Protein AF-A0AB35ULF3-F1 (afdb_monomer)

Organism: NCBI:txid1034346

pLDDT: mean 91.25, std 10.65, range [45.28, 98.19]

Sequence (152 aa):
MSKIQFETMRNGYNRYQVDDCIGRMSDDLDELKKKLELYTDRCETLEKQCQDLKEKYTTLSGELRIKEQAAEDIARIALREANVIVATAQDNADVIIQEALASAKQILLEVSKLGEETGEVKSRMMEQLEELTNALESFEVPPLPDLSLLKD

Solvent-accessible surface area (backbone atoms only — not comparable to full-atom values): 8605 Å² total; per-residue (Å²): 131,88,79,87,81,72,60,76,50,101,90,42,65,42,62,68,63,51,52,56,48,52,50,50,52,51,51,53,50,53,53,49,50,55,51,50,52,54,51,48,56,50,48,54,52,50,50,52,52,51,50,54,51,49,52,53,47,53,52,51,53,51,52,49,52,52,52,51,53,51,51,54,50,49,53,52,48,52,54,52,50,50,51,50,51,51,51,52,52,48,54,52,49,53,50,51,52,52,52,50,52,52,50,53,52,50,51,51,52,52,52,52,50,52,50,51,55,50,50,52,53,52,50,53,51,50,53,52,48,52,54,50,51,52,52,56,73,68,56,79,77,78,78,79,78,70,69,72,80,74,72,124

Radius of gyration: 63.86 Å; Cα contacts (8 Å, |Δi|>4): 11; chains: 1; bounding box: 99×29×197 Å

Structure (mmCIF, N/CA/C/O backbone):
data_AF-A0AB35ULF3-F1
#
_entry.id   AF-A0AB35ULF3-F1
#
loop_
_atom_site.group_PDB
_atom_site.id
_atom_site.type_symbol
_atom_site.label_atom_id
_atom_site.label_alt_id
_atom_site.label_comp_id
_atom_site.label_asym_id
_atom_site.label_entity_id
_atom_site.label_seq_id
_atom_site.pdbx_PDB_ins_code
_atom_site.Cartn_x
_atom_site.Cartn_y
_atom_site.Cartn_z
_atom_site.occupancy
_atom_site.B_iso_or_equiv
_atom_site.auth_seq_id
_atom_site.auth_comp_id
_atom_site.auth_asym_id
_atom_site.auth_atom_id
_atom_site.pdbx_PDB_model_num
ATOM 1 N N . MET A 1 1 ? 34.609 21.296 -58.458 1.00 45.28 1 MET A N 1
ATOM 2 C CA . MET A 1 1 ? 35.622 20.267 -58.770 1.00 45.28 1 MET A CA 1
ATOM 3 C C . MET A 1 1 ? 36.750 20.939 -59.527 1.00 45.28 1 MET A C 1
ATOM 5 O O . MET A 1 1 ? 36.475 21.554 -60.552 1.00 45.28 1 MET A O 1
ATOM 9 N N . SER A 1 2 ? 37.971 20.909 -58.992 1.00 53.78 2 SER A N 1
ATOM 10 C CA . SER A 1 2 ? 39.142 21.444 -59.695 1.00 53.78 2 SER A CA 1
ATOM 11 C C . SER A 1 2 ? 39.374 20.615 -60.957 1.00 53.78 2 SER A C 1
ATOM 13 O O . SER A 1 2 ? 39.412 19.387 -60.891 1.00 53.78 2 SER A O 1
ATOM 15 N N . LYS A 1 3 ? 39.435 21.268 -62.117 1.00 65.38 3 LYS A N 1
ATOM 16 C CA . LYS A 1 3 ? 39.616 20.589 -63.401 1.00 65.38 3 LYS A CA 1
ATOM 17 C C . LYS A 1 3 ? 41.090 20.204 -63.500 1.00 65.38 3 LYS A C 1
ATOM 19 O O . LYS A 1 3 ? 41.938 21.089 -63.566 1.00 65.38 3 LYS A O 1
ATOM 24 N N . ILE A 1 4 ? 41.391 18.910 -63.468 1.00 71.25 4 ILE A N 1
ATOM 25 C CA . ILE A 1 4 ? 42.767 18.420 -63.596 1.00 71.25 4 ILE A CA 1
ATOM 26 C C . ILE A 1 4 ? 43.232 18.729 -65.021 1.00 71.25 4 ILE A C 1
ATOM 28 O O . ILE A 1 4 ? 42.600 18.304 -65.989 1.00 71.25 4 ILE A O 1
ATOM 32 N N . GLN A 1 5 ? 44.277 19.544 -65.145 1.00 76.12 5 GLN A N 1
ATOM 33 C CA . GLN A 1 5 ? 44.869 19.927 -66.423 1.00 76.12 5 GLN A CA 1
ATOM 34 C C . GLN A 1 5 ? 46.189 19.179 -66.589 1.00 76.12 5 GLN A C 1
ATOM 36 O O . GLN A 1 5 ? 47.033 19.215 -65.698 1.00 76.12 5 GLN A O 1
ATOM 41 N N . PHE A 1 6 ? 46.348 18.507 -67.726 1.00 84.88 6 PHE A N 1
ATOM 42 C CA . PHE A 1 6 ? 47.562 17.778 -68.078 1.00 84.88 6 PHE A CA 1
ATOM 43 C C . PHE A 1 6 ? 48.287 18.509 -69.206 1.00 84.88 6 PHE A C 1
ATOM 45 O O . PHE A 1 6 ? 47.653 19.000 -70.146 1.00 84.88 6 PHE A O 1
ATOM 52 N N . GLU A 1 7 ? 49.615 18.558 -69.147 1.00 84.19 7 GLU A N 1
ATOM 53 C CA . GLU A 1 7 ? 50.421 19.098 -70.241 1.00 84.19 7 GLU A CA 1
ATOM 54 C C . GLU A 1 7 ? 50.275 18.230 -71.497 1.00 84.19 7 GLU A C 1
ATOM 56 O O . GLU A 1 7 ? 50.210 17.001 -71.418 1.00 84.19 7 GLU A O 1
ATOM 61 N N . THR A 1 8 ? 50.222 18.861 -72.673 1.00 77.50 8 THR A N 1
ATOM 62 C CA . THR A 1 8 ? 50.096 18.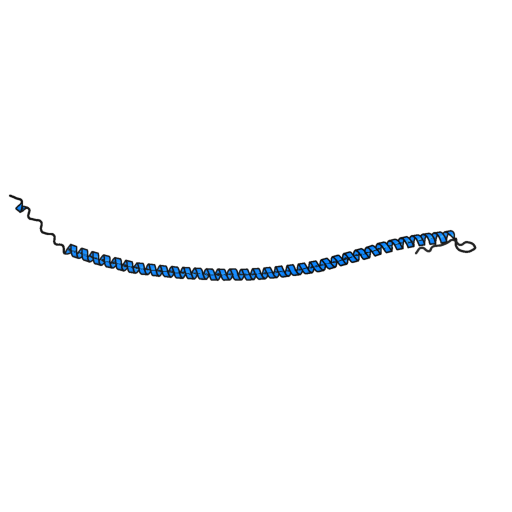159 -73.960 1.00 77.50 8 THR A CA 1
ATOM 63 C C . THR A 1 8 ? 51.458 18.077 -74.650 1.00 77.50 8 THR A C 1
ATOM 65 O O . THR A 1 8 ? 52.095 19.091 -74.9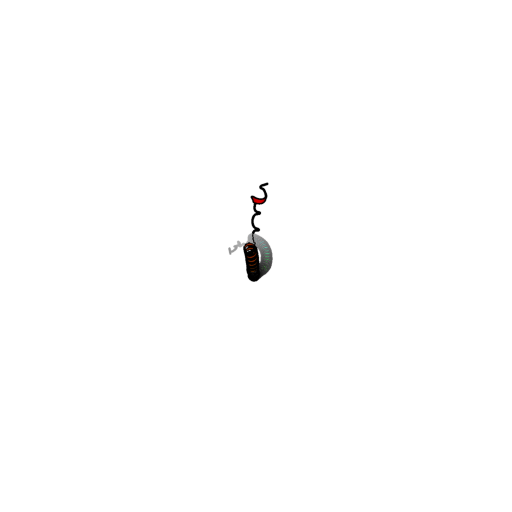18 1.00 77.50 8 THR A O 1
ATOM 68 N N . MET A 1 9 ? 51.906 16.863 -74.949 1.00 78.44 9 MET A N 1
ATOM 69 C CA . MET A 1 9 ? 53.076 16.536 -75.762 1.00 78.44 9 MET A CA 1
ATOM 70 C C . MET A 1 9 ? 52.670 16.233 -77.213 1.00 78.44 9 MET A C 1
ATOM 72 O O . MET A 1 9 ? 51.494 16.073 -77.535 1.00 78.44 9 MET A O 1
ATOM 76 N N . ARG A 1 10 ? 53.664 16.087 -78.100 1.00 76.12 10 ARG A N 1
ATOM 77 C CA . ARG A 1 10 ? 53.489 15.866 -79.551 1.00 76.12 10 ARG A CA 1
ATOM 78 C C . ARG A 1 10 ? 52.516 14.726 -79.917 1.00 76.12 10 ARG A C 1
ATOM 80 O O . ARG A 1 10 ? 51.906 14.800 -80.976 1.00 76.12 10 ARG A O 1
ATOM 87 N N . ASN A 1 11 ? 52.345 13.731 -79.038 1.00 77.81 11 ASN A N 1
ATOM 88 C CA . ASN A 1 11 ? 51.466 12.570 -79.237 1.00 77.81 11 ASN A CA 1
ATOM 89 C C . ASN A 1 11 ? 50.390 12.396 -78.134 1.00 77.81 11 ASN A C 1
ATOM 91 O O . ASN A 1 11 ? 49.913 11.281 -77.936 1.00 77.81 11 ASN A O 1
ATOM 95 N N . GLY A 1 12 ? 50.007 13.451 -77.402 1.00 81.50 12 GLY A N 1
ATOM 96 C CA . GLY A 1 12 ? 48.946 13.388 -76.377 1.00 81.50 12 GLY A CA 1
ATOM 97 C C . GLY A 1 12 ? 49.372 13.928 -75.011 1.00 81.50 12 GLY A C 1
ATOM 98 O O . GLY A 1 12 ? 50.345 14.664 -74.919 1.00 81.50 12 GLY A O 1
ATOM 99 N N . TYR A 1 13 ? 48.646 13.598 -73.941 1.00 85.19 13 TYR A N 1
ATOM 100 C CA . TYR A 1 13 ? 48.945 14.098 -72.591 1.00 85.19 13 TYR A CA 1
ATOM 101 C C . TYR A 1 13 ? 50.230 13.507 -71.995 1.00 85.19 13 TYR A C 1
ATOM 103 O O . TYR A 1 13 ? 50.633 12.393 -72.333 1.00 85.19 13 TYR A O 1
ATOM 111 N N . ASN A 1 14 ? 50.866 14.250 -71.086 1.00 87.75 14 ASN A N 1
ATOM 112 C CA . ASN A 1 14 ? 52.034 13.792 -70.341 1.00 87.75 14 ASN A CA 1
ATOM 113 C C . ASN A 1 14 ? 51.688 12.539 -69.524 1.00 87.75 14 ASN A C 1
ATOM 115 O O . ASN A 1 14 ? 51.007 12.615 -68.500 1.00 87.75 14 ASN A O 1
ATOM 119 N N . ARG A 1 15 ? 52.194 11.388 -69.976 1.00 82.69 15 ARG A N 1
ATOM 120 C CA . ARG A 1 15 ? 51.925 10.080 -69.374 1.00 82.69 15 ARG A CA 1
ATOM 121 C C . ARG A 1 15 ? 52.231 10.043 -67.877 1.00 82.69 15 ARG A C 1
ATOM 123 O O . ARG A 1 15 ? 51.417 9.531 -67.126 1.00 82.69 15 ARG A O 1
ATOM 130 N N . TYR A 1 16 ? 53.343 10.632 -67.438 1.00 86.00 16 TYR A N 1
ATOM 131 C CA . TYR A 1 16 ? 53.723 10.620 -66.023 1.00 86.00 16 TYR A CA 1
ATOM 132 C C . TYR A 1 16 ? 52.739 11.413 -65.154 1.00 86.00 16 TYR A C 1
ATOM 134 O O . TYR A 1 16 ? 52.382 10.961 -64.076 1.00 86.00 16 TYR A O 1
ATOM 142 N N . GLN A 1 17 ? 52.240 12.558 -65.640 1.00 86.88 17 GLN A N 1
ATOM 143 C CA . GLN A 1 17 ? 51.240 13.353 -64.910 1.00 86.88 17 GLN A CA 1
ATOM 144 C C . GLN A 1 17 ? 49.890 12.633 -64.812 1.00 86.88 17 GLN A C 1
ATOM 146 O O . GLN A 1 17 ? 49.193 12.757 -63.804 1.00 86.88 17 GLN A O 1
ATOM 151 N N . VAL A 1 18 ? 49.515 11.901 -65.863 1.00 87.50 18 VAL A N 1
ATOM 152 C CA . VAL A 1 18 ? 48.285 11.102 -65.889 1.00 87.50 18 VAL A CA 1
ATOM 153 C C . VAL A 1 18 ? 48.412 9.896 -64.958 1.00 87.50 18 VAL A C 1
ATOM 155 O O . VAL A 1 18 ? 47.522 9.691 -64.137 1.00 87.50 18 VAL A O 1
ATOM 158 N N . ASP A 1 19 ? 49.521 9.159 -65.024 1.00 88.12 19 ASP A N 1
ATOM 159 C CA . ASP A 1 19 ? 49.775 7.988 -64.177 1.00 88.12 19 ASP A CA 1
ATOM 160 C C . ASP A 1 19 ? 49.816 8.383 -62.680 1.00 88.12 19 ASP A C 1
ATOM 162 O O . ASP A 1 19 ? 49.134 7.758 -61.868 1.00 88.12 19 ASP A O 1
ATOM 166 N N . ASP A 1 20 ? 50.482 9.489 -62.315 1.00 88.81 20 ASP A N 1
ATOM 167 C CA . ASP A 1 20 ? 50.485 10.033 -60.939 1.00 88.81 20 ASP A CA 1
ATOM 168 C C . ASP A 1 20 ? 49.096 10.493 -60.469 1.00 88.81 20 ASP A C 1
ATOM 170 O O . ASP A 1 20 ? 48.756 10.428 -59.284 1.00 88.81 20 ASP A O 1
ATOM 174 N N . CYS A 1 21 ? 48.280 11.027 -61.380 1.00 89.19 21 CYS A N 1
ATOM 175 C CA . CYS A 1 21 ? 46.915 11.429 -61.061 1.00 89.19 21 CYS A CA 1
ATOM 176 C C . CYS A 1 21 ? 46.017 10.215 -60.815 1.00 89.19 21 CYS A C 1
ATOM 178 O O . CYS A 1 21 ? 45.235 10.224 -59.866 1.00 89.19 21 CYS A O 1
ATOM 180 N N . ILE A 1 22 ? 46.129 9.181 -61.652 1.00 90.44 22 ILE A N 1
ATOM 181 C CA . ILE A 1 22 ? 45.389 7.927 -61.492 1.00 90.44 22 ILE A CA 1
ATOM 182 C C . ILE A 1 22 ? 45.812 7.232 -60.194 1.00 90.44 22 ILE A C 1
ATOM 184 O O . ILE A 1 22 ? 44.942 6.762 -59.467 1.00 90.44 22 ILE A O 1
ATOM 188 N N . GLY A 1 23 ? 47.109 7.233 -59.865 1.00 91.75 23 GLY A N 1
ATOM 189 C CA . GLY A 1 23 ? 47.626 6.714 -58.595 1.00 91.75 23 GLY A CA 1
ATOM 190 C C . GLY A 1 23 ? 46.987 7.401 -57.389 1.00 91.75 23 GLY A C 1
ATOM 191 O O . GLY A 1 23 ? 46.350 6.738 -56.577 1.00 91.75 23 GLY A O 1
ATOM 192 N N . ARG A 1 24 ? 47.028 8.741 -57.337 1.00 90.44 24 ARG A N 1
ATOM 193 C CA . ARG A 1 24 ? 46.385 9.513 -56.255 1.00 90.44 24 ARG A CA 1
ATOM 194 C C . ARG A 1 24 ? 44.880 9.276 -56.162 1.00 90.44 24 ARG A C 1
ATOM 196 O O . ARG A 1 24 ? 44.359 9.107 -55.070 1.00 90.44 24 ARG A O 1
ATOM 203 N N . MET A 1 25 ? 44.181 9.230 -57.297 1.00 91.69 25 MET A N 1
ATOM 204 C CA . MET A 1 25 ? 42.748 8.919 -57.310 1.00 91.69 25 MET A CA 1
ATOM 205 C C . MET A 1 25 ? 42.457 7.501 -56.808 1.00 91.69 25 MET A C 1
ATOM 207 O O . MET A 1 25 ? 41.437 7.292 -56.157 1.00 91.69 25 MET A O 1
ATOM 211 N N . SER A 1 26 ? 43.327 6.533 -57.106 1.00 93.75 26 SER A N 1
ATOM 212 C CA . SER A 1 26 ? 43.210 5.167 -56.593 1.00 93.75 26 SER A CA 1
ATOM 213 C C . SER A 1 26 ? 43.410 5.128 -55.079 1.00 93.75 26 SER A C 1
ATOM 215 O O . SER A 1 26 ? 42.599 4.519 -54.383 1.00 93.75 26 SER A O 1
ATOM 217 N N . ASP A 1 27 ? 44.430 5.822 -54.570 1.00 94.81 27 ASP A N 1
ATOM 218 C CA . ASP A 1 27 ? 44.710 5.915 -53.135 1.00 94.81 27 ASP A CA 1
ATOM 219 C C . ASP A 1 27 ? 43.553 6.592 -52.383 1.00 94.81 27 ASP A C 1
ATOM 221 O O . ASP A 1 27 ? 43.065 6.058 -51.383 1.00 94.81 27 ASP A O 1
ATOM 225 N N . ASP A 1 28 ? 43.047 7.715 -52.907 1.00 94.44 28 ASP A N 1
ATOM 226 C CA . ASP A 1 28 ? 41.895 8.432 -52.351 1.00 94.44 28 ASP A CA 1
ATOM 227 C C . ASP A 1 28 ? 40.641 7.541 -52.335 1.00 94.44 28 ASP A C 1
ATOM 229 O O . ASP A 1 28 ? 39.896 7.527 -51.353 1.00 94.44 28 ASP A O 1
ATOM 233 N N . LEU A 1 29 ? 40.397 6.776 -53.408 1.00 95.44 29 LEU A N 1
ATOM 234 C CA . LEU A 1 29 ? 39.274 5.837 -53.487 1.00 95.44 29 LEU A CA 1
ATOM 235 C C . LEU A 1 29 ? 39.392 4.716 -52.455 1.00 95.44 29 LEU A C 1
ATOM 237 O O . LEU A 1 29 ? 38.387 4.342 -51.848 1.00 95.44 29 LEU A O 1
ATOM 241 N N . ASP A 1 30 ? 40.588 4.176 -52.247 1.00 95.12 30 ASP A N 1
ATOM 242 C CA . ASP A 1 30 ? 40.806 3.109 -51.275 1.00 95.12 30 ASP A CA 1
ATOM 243 C C . ASP A 1 30 ? 40.721 3.622 -49.831 1.00 95.12 30 ASP A C 1
ATOM 245 O O . ASP A 1 30 ? 40.174 2.931 -48.966 1.00 95.12 30 ASP A O 1
ATOM 249 N N . GLU A 1 31 ? 41.155 4.856 -49.558 1.00 95.94 31 GLU A N 1
ATOM 250 C CA . GLU A 1 31 ? 40.899 5.514 -48.273 1.00 95.94 31 GLU A CA 1
ATOM 251 C C . GLU A 1 31 ? 39.395 5.735 -48.049 1.00 95.94 31 GLU A C 1
ATOM 253 O O . GLU A 1 31 ? 38.877 5.459 -46.960 1.00 95.94 31 GLU A O 1
ATOM 258 N N . LEU A 1 32 ? 38.670 6.185 -49.079 1.00 95.50 32 LEU A N 1
ATOM 259 C CA . LEU A 1 32 ? 37.227 6.407 -48.998 1.00 95.50 32 LEU A CA 1
ATOM 260 C C . LEU A 1 32 ? 36.465 5.106 -48.720 1.00 95.50 32 LEU A C 1
ATOM 262 O O . LEU A 1 32 ? 35.561 5.102 -47.885 1.00 95.50 32 LEU A O 1
ATOM 266 N N . LYS A 1 33 ? 36.848 4.000 -49.371 1.00 96.06 33 LYS A N 1
ATOM 267 C CA . LYS A 1 33 ? 36.260 2.672 -49.126 1.00 96.06 33 LYS A CA 1
ATOM 268 C C . LYS A 1 33 ? 36.468 2.222 -47.683 1.00 96.06 33 LYS A C 1
ATOM 270 O O . LYS A 1 33 ? 35.503 1.815 -47.047 1.00 96.06 33 LYS A O 1
ATOM 275 N N . LYS A 1 34 ? 37.685 2.359 -47.143 1.00 96.25 34 LYS A N 1
ATOM 276 C CA . LYS A 1 34 ? 37.978 2.010 -45.739 1.00 96.25 34 LYS A CA 1
ATOM 277 C C . LYS A 1 34 ? 37.138 2.828 -44.760 1.00 96.25 34 LYS A C 1
ATOM 279 O O . LYS A 1 34 ? 36.623 2.289 -43.784 1.00 96.25 34 LYS A O 1
ATOM 284 N N . LYS A 1 35 ? 36.975 4.130 -45.020 1.00 96.25 35 LYS A N 1
ATOM 285 C CA . LYS A 1 35 ? 36.102 4.992 -44.208 1.00 96.25 35 LYS A CA 1
ATOM 286 C C . LYS A 1 35 ? 34.642 4.557 -44.305 1.00 96.25 35 LYS A C 1
ATOM 288 O O . LYS A 1 35 ? 33.968 4.508 -43.282 1.00 96.25 35 LYS A O 1
ATOM 293 N N . LEU A 1 36 ? 34.161 4.236 -45.506 1.00 96.44 36 LEU A N 1
ATOM 294 C CA . LEU A 1 36 ? 32.789 3.777 -45.724 1.00 96.44 36 LEU A CA 1
ATOM 295 C C . LEU A 1 36 ? 32.504 2.475 -44.968 1.00 96.44 36 LEU A C 1
ATOM 297 O O . LEU A 1 36 ? 31.479 2.383 -44.299 1.00 96.44 36 LEU A O 1
ATOM 301 N N . GLU A 1 37 ? 33.415 1.506 -45.033 1.00 96.69 37 GLU A N 1
ATOM 302 C CA . GLU A 1 37 ? 33.306 0.233 -44.313 1.00 96.69 37 GLU A CA 1
ATOM 303 C C . GLU A 1 37 ? 33.252 0.464 -42.796 1.00 96.69 37 GLU A C 1
ATOM 305 O O . GLU A 1 37 ? 32.302 0.041 -42.142 1.00 96.69 37 GLU A O 1
ATOM 310 N N . LEU A 1 38 ? 34.170 1.274 -42.252 1.00 96.88 38 LEU A N 1
ATOM 311 C CA . LEU A 1 38 ? 34.176 1.633 -40.829 1.00 96.88 38 LEU A CA 1
ATOM 312 C C . LEU A 1 38 ? 32.878 2.324 -40.381 1.00 96.88 38 LEU A C 1
ATOM 314 O O . LEU A 1 38 ? 32.360 2.044 -39.297 1.00 96.88 38 LEU A O 1
ATOM 318 N N . TYR A 1 39 ? 32.358 3.260 -41.180 1.00 96.50 39 TYR A N 1
ATOM 319 C CA . TYR A 1 39 ? 31.097 3.928 -40.860 1.00 96.50 39 TYR A CA 1
ATOM 320 C C . TYR A 1 39 ? 29.910 2.971 -40.931 1.00 96.50 39 TYR A C 1
ATOM 322 O O . TYR A 1 39 ? 29.020 3.070 -40.089 1.00 96.50 39 TYR A O 1
ATOM 330 N N . THR A 1 40 ? 29.915 2.035 -41.879 1.00 97.00 40 THR A N 1
ATOM 331 C CA . THR A 1 40 ? 28.859 1.025 -42.021 1.00 97.00 40 THR A CA 1
ATOM 332 C C . THR A 1 40 ? 28.834 0.110 -40.798 1.00 97.00 40 THR A C 1
ATOM 334 O O . THR A 1 40 ? 27.800 0.020 -40.137 1.00 97.00 40 THR A O 1
ATOM 337 N N . ASP A 1 41 ? 29.984 -0.432 -40.391 1.00 97.25 41 ASP A N 1
ATOM 338 C CA . ASP A 1 41 ? 30.109 -1.250 -39.175 1.00 97.25 41 ASP A CA 1
ATOM 339 C C . ASP A 1 41 ? 29.653 -0.493 -37.921 1.00 97.25 41 ASP A C 1
ATOM 341 O O . ASP A 1 41 ? 28.998 -1.036 -37.019 1.00 97.25 41 ASP A O 1
ATOM 345 N N . ARG A 1 42 ? 29.988 0.802 -37.848 1.00 97.19 42 ARG A N 1
ATOM 346 C CA . ARG A 1 42 ? 29.572 1.649 -36.733 1.00 97.19 42 ARG A CA 1
ATOM 347 C C . ARG A 1 42 ? 28.062 1.869 -36.728 1.00 97.19 42 ARG A C 1
ATOM 349 O O . ARG A 1 42 ? 27.471 1.813 -35.649 1.00 97.19 42 ARG A O 1
ATOM 356 N N . CYS A 1 43 ? 27.455 2.108 -37.887 1.00 97.12 43 CYS A N 1
ATOM 357 C CA . CYS A 1 43 ? 26.009 2.237 -38.035 1.00 97.12 43 CYS A CA 1
ATOM 358 C C . CYS A 1 43 ? 25.298 0.953 -37.604 1.00 97.12 43 CYS A C 1
ATOM 360 O O . CYS A 1 43 ? 24.433 1.023 -36.737 1.00 97.12 43 CYS A O 1
ATOM 362 N N . GLU A 1 44 ? 25.731 -0.212 -38.085 1.00 97.31 44 GLU A N 1
ATOM 363 C CA . GLU A 1 44 ? 25.137 -1.497 -37.697 1.00 97.31 44 GLU A CA 1
ATOM 364 C C . GLU A 1 44 ? 25.246 -1.761 -36.190 1.00 97.31 44 GLU A C 1
ATOM 366 O O . GLU A 1 44 ? 24.309 -2.244 -35.549 1.00 97.31 44 GLU A O 1
ATOM 371 N N . THR A 1 45 ? 26.392 -1.424 -35.591 1.00 97.31 45 THR A N 1
ATOM 372 C CA . THR A 1 45 ? 26.592 -1.566 -34.143 1.00 97.31 45 THR A CA 1
ATOM 373 C C . THR A 1 45 ? 25.649 -0.655 -33.359 1.00 97.31 45 THR A C 1
ATOM 375 O O . THR A 1 45 ? 25.055 -1.082 -32.367 1.00 97.31 45 THR A O 1
ATOM 378 N N . LEU A 1 46 ? 25.504 0.601 -33.789 1.00 97.31 46 LEU A N 1
ATOM 379 C CA . LEU A 1 46 ? 24.616 1.566 -33.142 1.00 97.31 46 LEU A CA 1
ATOM 380 C C . LEU A 1 46 ? 23.145 1.178 -33.302 1.00 97.31 46 LEU A C 1
ATOM 382 O O . LEU A 1 46 ? 22.383 1.307 -32.349 1.00 97.31 46 LEU A O 1
ATOM 386 N N . GLU A 1 47 ? 22.747 0.661 -34.462 1.00 97.50 47 GLU A N 1
ATOM 387 C CA . GLU A 1 47 ? 21.388 0.173 -34.698 1.00 97.50 47 GLU A CA 1
ATOM 388 C C . GLU A 1 47 ? 21.038 -0.991 -33.770 1.00 97.50 47 GLU A C 1
ATOM 390 O O . GLU A 1 47 ? 19.985 -0.961 -33.129 1.00 97.50 47 GLU A O 1
ATOM 395 N N . LYS A 1 48 ? 21.949 -1.960 -33.605 1.00 97.25 48 LYS A N 1
ATOM 396 C CA . LYS A 1 48 ? 21.780 -3.060 -32.639 1.00 97.25 48 LYS A CA 1
ATOM 397 C C . LYS A 1 48 ? 21.632 -2.540 -31.209 1.00 97.25 48 LYS A C 1
ATOM 399 O O . LYS A 1 48 ? 20.698 -2.918 -30.512 1.00 97.25 48 LYS A O 1
ATOM 404 N N . GLN A 1 49 ? 22.491 -1.611 -30.787 1.00 97.44 49 GLN A N 1
ATOM 405 C CA . GLN A 1 49 ? 22.403 -1.014 -29.448 1.00 97.44 49 GLN A CA 1
ATOM 406 C C . GLN A 1 49 ? 21.090 -0.252 -29.228 1.00 97.44 49 GLN A C 1
ATOM 408 O O . GLN A 1 49 ? 20.492 -0.345 -28.156 1.00 97.44 49 GLN A O 1
ATOM 413 N N . CYS A 1 50 ? 20.625 0.490 -30.233 1.00 97.31 50 CYS A N 1
ATOM 414 C CA . CYS A 1 50 ? 19.346 1.189 -30.180 1.00 97.31 50 CYS A CA 1
ATOM 415 C C . CYS A 1 50 ? 18.174 0.212 -30.059 1.00 97.31 50 CYS A C 1
ATOM 417 O O . CYS A 1 50 ? 17.260 0.459 -29.271 1.00 97.31 50 CYS A O 1
ATOM 419 N N . GLN A 1 51 ? 18.206 -0.893 -30.803 1.00 97.69 51 GLN A N 1
ATOM 420 C CA . GLN A 1 51 ? 17.181 -1.927 -30.731 1.00 97.69 51 GLN A CA 1
ATOM 421 C C . GLN A 1 51 ? 17.154 -2.589 -29.344 1.00 97.69 51 GLN A C 1
ATOM 423 O O . GLN A 1 51 ? 16.095 -2.629 -28.716 1.00 97.69 51 GLN A O 1
ATOM 428 N N . ASP A 1 52 ? 18.313 -2.980 -28.810 1.00 97.56 52 ASP A N 1
ATOM 429 C CA . ASP A 1 52 ? 18.435 -3.560 -27.467 1.00 97.56 52 ASP A CA 1
ATOM 430 C C . ASP A 1 52 ? 17.908 -2.610 -26.379 1.00 97.56 52 ASP A C 1
ATOM 432 O O . ASP A 1 52 ? 17.221 -3.021 -25.439 1.00 97.56 52 ASP A O 1
ATOM 436 N N . LEU A 1 53 ? 18.235 -1.316 -26.481 1.00 97.50 53 LEU A N 1
ATOM 437 C CA . LEU A 1 53 ? 17.750 -0.304 -25.542 1.00 97.50 53 LEU A CA 1
ATOM 438 C C . LEU A 1 53 ? 16.238 -0.119 -25.641 1.00 9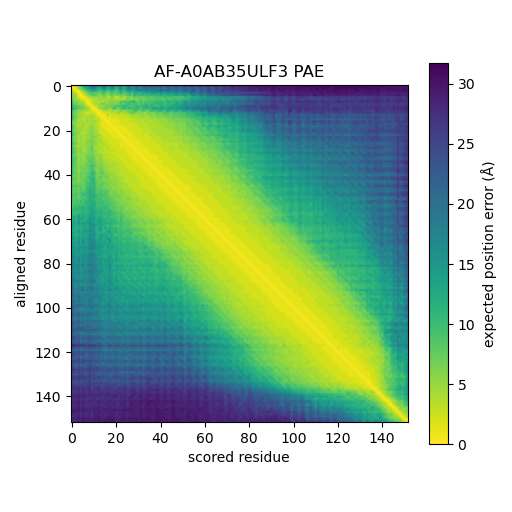7.50 53 LEU A C 1
ATOM 440 O O . LEU A 1 53 ? 15.576 0.040 -24.615 1.00 97.50 53 LEU A O 1
ATOM 444 N N . LYS A 1 54 ? 15.684 -0.163 -26.854 1.00 97.56 54 LYS A N 1
ATOM 445 C CA . LYS A 1 54 ? 14.245 -0.049 -27.079 1.00 97.56 54 LYS A CA 1
ATOM 446 C C . LYS A 1 54 ? 13.496 -1.228 -26.465 1.00 97.56 54 LYS A C 1
ATOM 448 O O . LYS A 1 54 ? 12.501 -1.006 -25.781 1.00 97.56 54 LYS A O 1
ATOM 453 N N . GLU A 1 55 ? 14.000 -2.446 -26.636 1.00 97.44 55 GLU A N 1
ATOM 454 C CA . GLU A 1 55 ? 13.421 -3.650 -26.028 1.00 97.44 55 GLU A CA 1
ATOM 455 C C . GLU A 1 55 ? 13.453 -3.576 -24.498 1.00 97.44 55 GLU A C 1
ATOM 457 O O . GLU A 1 55 ? 12.417 -3.726 -23.844 1.00 97.44 55 GLU A O 1
ATOM 462 N N . LYS A 1 56 ? 14.605 -3.222 -23.914 1.00 97.25 56 LYS A N 1
ATOM 463 C CA . LYS A 1 56 ? 14.732 -3.020 -22.460 1.00 97.25 56 LYS A CA 1
ATOM 464 C C . LYS A 1 56 ? 13.774 -1.954 -21.940 1.00 97.25 56 LYS A C 1
ATOM 466 O O . LYS A 1 56 ? 13.145 -2.157 -20.905 1.00 97.25 56 LYS A O 1
ATOM 471 N N . TYR A 1 57 ? 13.643 -0.839 -22.656 1.00 97.44 57 TYR A N 1
ATOM 472 C CA . TYR A 1 57 ? 12.715 0.226 -22.291 1.00 97.44 57 TYR A CA 1
ATOM 473 C C . TYR A 1 57 ? 11.262 -0.253 -22.323 1.00 97.44 57 TYR A C 1
ATOM 475 O O . TYR A 1 57 ? 10.512 0.020 -21.388 1.00 97.44 57 TYR A O 1
ATOM 483 N N . THR A 1 58 ? 10.861 -1.001 -23.356 1.00 97.19 58 THR A N 1
ATOM 484 C CA . THR A 1 58 ? 9.496 -1.537 -23.436 1.00 97.19 58 THR A CA 1
ATOM 485 C C . THR A 1 58 ? 9.188 -2.509 -22.303 1.00 97.19 58 THR A C 1
ATOM 487 O O . THR A 1 58 ? 8.119 -2.412 -21.702 1.00 97.19 58 THR A O 1
ATOM 490 N N . THR A 1 59 ? 10.136 -3.382 -21.951 1.00 97.19 59 THR A N 1
ATOM 491 C CA . THR A 1 59 ? 9.989 -4.301 -20.816 1.00 97.19 59 THR A CA 1
ATOM 492 C C . THR A 1 59 ? 9.874 -3.533 -19.506 1.00 97.19 59 THR A C 1
ATOM 494 O O . THR A 1 59 ? 8.912 -3.730 -18.768 1.00 97.19 59 THR A O 1
ATOM 497 N N . LEU A 1 60 ? 10.788 -2.591 -19.250 1.00 97.06 60 LEU A N 1
ATOM 498 C CA . LEU A 1 60 ? 10.785 -1.789 -18.027 1.00 97.06 60 LEU A CA 1
ATOM 499 C C . LEU A 1 60 ? 9.510 -0.947 -17.892 1.00 97.06 60 LEU A C 1
ATOM 501 O O . LEU A 1 60 ? 8.950 -0.842 -16.806 1.00 97.06 60 LEU A O 1
ATOM 505 N N . SER A 1 61 ? 9.025 -0.363 -18.989 1.00 97.25 61 SER A N 1
ATOM 506 C CA . SER A 1 61 ? 7.773 0.396 -19.001 1.00 97.25 61 SER A CA 1
ATOM 507 C C . SER A 1 61 ? 6.563 -0.496 -18.699 1.00 97.25 61 SER A C 1
ATOM 509 O O . SER A 1 61 ? 5.673 -0.086 -17.952 1.00 97.25 61 SER A O 1
ATOM 511 N N . GLY A 1 62 ? 6.543 -1.726 -19.222 1.00 97.25 62 GLY A N 1
ATOM 512 C CA . GLY A 1 62 ? 5.519 -2.717 -18.890 1.00 97.25 62 GLY A CA 1
ATOM 513 C C . GLY A 1 6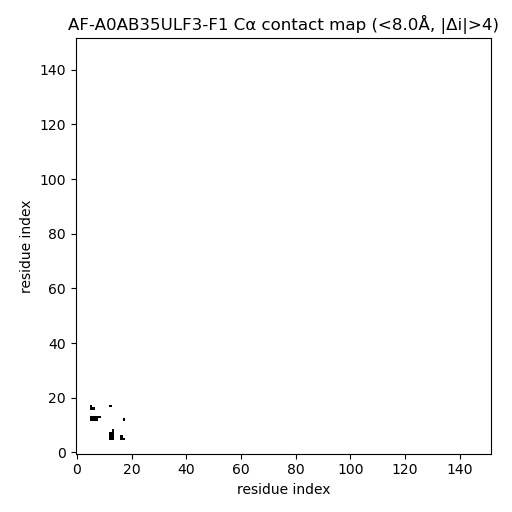2 ? 5.552 -3.117 -17.414 1.00 97.25 62 GLY A C 1
ATOM 514 O O . GLY A 1 62 ? 4.515 -3.115 -16.752 1.00 97.25 62 GLY A O 1
ATOM 515 N N . GLU A 1 63 ? 6.741 -3.400 -16.880 1.00 97.19 63 GLU A N 1
ATOM 516 C CA . GLU A 1 63 ? 6.934 -3.721 -15.463 1.00 97.19 63 GLU A CA 1
ATOM 517 C C . GLU A 1 63 ? 6.510 -2.569 -14.550 1.00 97.19 63 GLU A C 1
ATOM 519 O O . GLU A 1 63 ? 5.794 -2.798 -13.575 1.00 97.19 63 GLU A O 1
ATOM 524 N N . LEU A 1 64 ? 6.896 -1.333 -14.884 1.00 97.44 64 LEU A N 1
ATOM 525 C CA . LEU A 1 64 ? 6.520 -0.142 -14.126 1.00 97.44 64 LEU A CA 1
ATOM 526 C C . LEU A 1 64 ? 4.999 -0.003 -14.049 1.00 97.44 64 LEU A C 1
ATOM 528 O O . LEU A 1 64 ? 4.455 0.134 -12.959 1.00 97.44 64 LEU A O 1
ATOM 532 N N . ARG A 1 65 ? 4.304 -0.149 -15.181 1.00 97.44 65 ARG A N 1
ATOM 533 C CA . ARG A 1 65 ? 2.841 -0.077 -15.228 1.00 97.44 65 ARG A CA 1
ATOM 534 C C . ARG A 1 65 ? 2.171 -1.163 -14.378 1.00 97.44 65 ARG A C 1
ATOM 536 O O . ARG A 1 65 ? 1.167 -0.899 -13.723 1.00 97.44 65 ARG A O 1
ATOM 543 N N . ILE A 1 66 ? 2.711 -2.384 -14.368 1.00 97.19 66 ILE A N 1
ATOM 544 C CA . ILE A 1 66 ? 2.201 -3.465 -13.504 1.00 97.19 66 ILE A CA 1
ATOM 545 C C . ILE A 1 66 ? 2.396 -3.102 -12.027 1.00 97.19 66 ILE A C 1
ATOM 547 O O . ILE A 1 66 ? 1.500 -3.324 -11.214 1.00 97.19 66 ILE A O 1
ATOM 551 N N . LYS A 1 67 ? 3.556 -2.537 -11.670 1.00 97.19 67 LYS A N 1
ATOM 552 C CA . LYS A 1 67 ? 3.843 -2.097 -1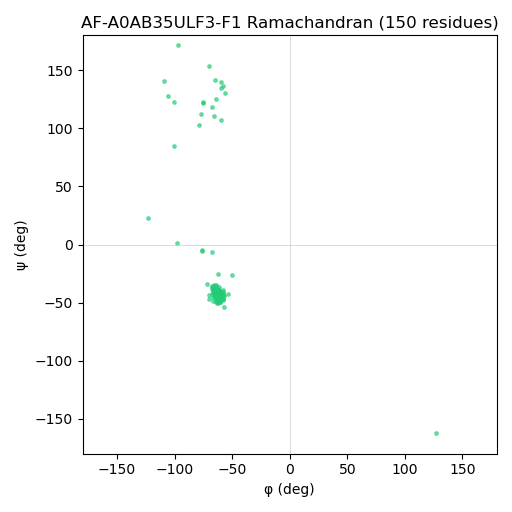0.298 1.00 97.19 67 LYS A CA 1
ATOM 553 C C . LYS A 1 67 ? 2.932 -0.954 -9.858 1.00 97.19 67 LYS A C 1
ATOM 555 O O . LYS A 1 67 ? 2.447 -0.996 -8.732 1.00 97.19 67 LYS A O 1
ATOM 560 N N . GLU A 1 68 ? 2.674 0.015 -10.731 1.00 96.75 68 GLU A N 1
ATOM 561 C CA . GLU A 1 68 ? 1.736 1.114 -10.481 1.00 96.75 68 GLU A CA 1
ATOM 562 C C . GLU A 1 68 ? 0.320 0.586 -10.233 1.00 96.75 68 GLU A C 1
ATOM 564 O O . GLU A 1 68 ? -0.271 0.900 -9.201 1.00 96.75 68 GLU A O 1
ATOM 569 N N . GLN A 1 69 ? -0.182 -0.305 -11.097 1.00 96.94 69 GLN A N 1
ATOM 570 C CA . GLN A 1 69 ? -1.501 -0.918 -10.914 1.00 96.94 69 GLN A CA 1
ATOM 571 C C . GLN A 1 69 ? -1.599 -1.683 -9.586 1.00 96.94 69 GLN A C 1
ATOM 573 O O . GLN A 1 69 ? -2.573 -1.540 -8.852 1.00 96.94 69 GLN A O 1
ATOM 578 N N . ALA A 1 70 ? -0.572 -2.468 -9.247 1.00 97.25 70 ALA A N 1
ATOM 579 C CA . ALA A 1 70 ? -0.539 -3.202 -7.987 1.00 97.25 70 ALA A CA 1
ATOM 580 C C . ALA A 1 70 ? -0.526 -2.261 -6.770 1.00 97.25 70 ALA A C 1
ATOM 582 O O . ALA A 1 70 ? -1.176 -2.547 -5.767 1.00 97.25 70 ALA A O 1
ATOM 583 N N . ALA A 1 71 ? 0.190 -1.137 -6.846 1.00 97.31 71 ALA A N 1
ATOM 584 C CA . ALA A 1 71 ? 0.215 -0.141 -5.779 1.00 97.31 71 ALA A CA 1
ATOM 585 C C . ALA A 1 71 ? -1.154 0.536 -5.594 1.00 97.31 71 ALA A C 1
ATOM 587 O O . ALA A 1 71 ? -1.604 0.697 -4.458 1.00 97.31 71 ALA A O 1
ATOM 588 N N . GLU A 1 72 ? -1.840 0.881 -6.688 1.00 97.00 72 GLU A N 1
ATOM 589 C CA . GLU A 1 72 ? -3.207 1.415 -6.640 1.00 97.00 72 GLU A CA 1
ATOM 590 C C . GLU A 1 72 ? -4.199 0.415 -6.034 1.00 97.00 72 GLU A C 1
ATOM 592 O O . GLU A 1 72 ? -5.033 0.786 -5.201 1.00 97.00 72 GLU A O 1
ATOM 597 N N . ASP A 1 73 ? -4.096 -0.859 -6.414 1.00 97.19 73 ASP A N 1
ATOM 598 C CA . ASP A 1 73 ? -4.959 -1.914 -5.888 1.00 97.19 73 ASP A CA 1
ATOM 599 C C . ASP A 1 73 ? -4.720 -2.129 -4.386 1.00 97.19 73 ASP A C 1
ATOM 601 O O . ASP A 1 73 ? -5.681 -2.209 -3.616 1.00 97.19 73 ASP A O 1
ATOM 605 N N . ILE A 1 74 ? -3.458 -2.127 -3.941 1.00 97.50 74 ILE A N 1
ATOM 606 C CA . ILE A 1 74 ? -3.098 -2.198 -2.516 1.00 97.50 74 ILE A CA 1
ATOM 607 C C . ILE A 1 74 ? -3.674 -1.006 -1.752 1.00 97.50 74 ILE A C 1
ATOM 609 O O . ILE A 1 74 ? -4.289 -1.198 -0.704 1.00 97.50 74 ILE A O 1
ATOM 613 N N . ALA A 1 75 ? -3.525 0.216 -2.271 1.00 96.94 75 ALA A N 1
ATOM 614 C CA . ALA A 1 75 ? -4.067 1.410 -1.627 1.00 96.94 75 ALA A CA 1
ATOM 615 C C . ALA A 1 75 ? -5.596 1.333 -1.485 1.00 96.94 75 ALA A C 1
ATOM 617 O O . ALA A 1 75 ? -6.151 1.655 -0.433 1.00 96.94 75 ALA A O 1
ATOM 618 N N . ARG A 1 76 ? -6.289 0.842 -2.518 1.00 97.19 76 ARG A N 1
ATOM 619 C CA . ARG A 1 76 ? -7.743 0.646 -2.493 1.00 97.19 76 ARG A CA 1
ATOM 620 C C . ARG A 1 76 ? -8.171 -0.404 -1.468 1.00 97.19 76 ARG A C 1
ATOM 622 O O . ARG A 1 76 ? -9.145 -0.181 -0.747 1.00 97.19 76 ARG A O 1
ATOM 629 N N . ILE A 1 77 ? -7.469 -1.536 -1.408 1.00 97.12 77 ILE A N 1
ATOM 630 C CA . ILE A 1 77 ? -7.744 -2.605 -0.438 1.00 97.12 77 ILE A CA 1
ATOM 631 C C . ILE A 1 77 ? -7.516 -2.088 0.981 1.00 97.12 77 ILE A C 1
ATOM 633 O O . ILE A 1 77 ? -8.413 -2.219 1.809 1.00 97.12 77 ILE A O 1
ATOM 637 N N . ALA A 1 78 ? -6.389 -1.420 1.233 1.00 97.56 78 ALA A N 1
ATOM 638 C CA . ALA A 1 78 ? -6.062 -0.855 2.537 1.00 97.56 78 ALA A CA 1
ATOM 639 C C . ALA A 1 78 ? -7.123 0.146 3.022 1.00 97.56 78 ALA A C 1
ATOM 641 O O . ALA A 1 78 ? -7.527 0.097 4.180 1.00 97.56 78 ALA A O 1
ATOM 642 N N . LEU A 1 79 ? -7.637 1.013 2.141 1.00 97.19 79 LEU A N 1
ATOM 643 C CA . LEU A 1 79 ? -8.727 1.936 2.486 1.00 97.19 79 LEU A CA 1
ATOM 644 C C . LEU A 1 79 ? -10.026 1.202 2.833 1.00 97.19 79 LEU A C 1
ATOM 646 O O . LEU A 1 79 ? -10.708 1.557 3.794 1.00 97.19 79 LEU A O 1
ATOM 650 N N . ARG A 1 80 ? -10.381 0.170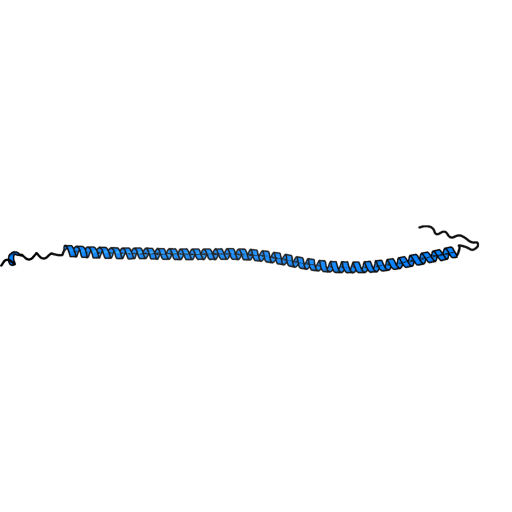 2.061 1.00 97.38 80 ARG A N 1
ATOM 651 C CA . ARG A 1 80 ? -11.569 -0.642 2.345 1.00 97.38 80 ARG A CA 1
ATOM 652 C C . ARG A 1 80 ? -11.430 -1.370 3.679 1.00 97.38 80 ARG A C 1
ATOM 654 O O . ARG A 1 80 ? -12.376 -1.381 4.458 1.00 97.38 80 ARG A O 1
ATOM 661 N N . GLU A 1 81 ? -10.273 -1.964 3.931 1.00 97.31 81 GLU A N 1
ATOM 662 C CA . GLU A 1 81 ? -9.985 -2.696 5.160 1.00 97.31 81 GLU A CA 1
ATOM 663 C C . GLU A 1 81 ? -9.972 -1.766 6.374 1.00 97.31 81 GLU A C 1
ATOM 665 O O . GLU A 1 81 ? -10.599 -2.078 7.382 1.00 97.31 81 GLU A O 1
ATOM 670 N N . ALA A 1 82 ? -9.394 -0.568 6.248 1.00 97.75 82 ALA A N 1
ATOM 671 C CA . ALA A 1 82 ? -9.462 0.458 7.284 1.00 97.75 82 ALA A CA 1
ATOM 672 C C . ALA A 1 82 ? -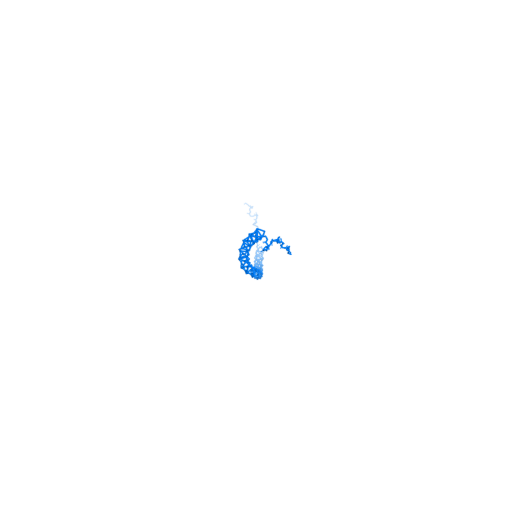10.913 0.822 7.640 1.00 97.75 82 ALA A C 1
ATOM 674 O O . ALA A 1 82 ? -11.261 0.870 8.818 1.00 97.75 82 ALA A O 1
ATOM 675 N N . ASN A 1 83 ? -11.785 1.006 6.644 1.00 97.12 83 ASN A N 1
ATOM 676 C CA . ASN A 1 83 ? -13.203 1.285 6.891 1.00 97.12 83 ASN A CA 1
ATOM 677 C C . ASN A 1 83 ? -13.911 0.122 7.602 1.00 97.12 83 ASN A C 1
ATOM 679 O O . ASN A 1 83 ? -14.725 0.356 8.492 1.00 97.12 83 ASN A O 1
ATOM 683 N N . VAL A 1 84 ? -13.591 -1.125 7.241 1.00 98.00 84 VAL A N 1
ATOM 684 C CA . VAL A 1 84 ? -14.131 -2.315 7.919 1.00 98.00 84 VAL A CA 1
ATOM 685 C C . VAL A 1 84 ? -13.653 -2.385 9.368 1.00 98.00 84 VAL A C 1
ATOM 687 O O . VAL A 1 84 ? -14.460 -2.666 10.252 1.00 98.00 84 VAL A O 1
ATOM 690 N N . ILE A 1 85 ? -12.377 -2.094 9.634 1.00 97.75 85 ILE A N 1
ATOM 691 C CA . ILE A 1 85 ? -11.825 -2.055 10.995 1.00 97.75 85 ILE A CA 1
ATOM 692 C C . ILE A 1 85 ? -12.552 -1.001 11.831 1.00 97.75 85 ILE A C 1
ATOM 694 O O . ILE A 1 85 ? -12.962 -1.300 12.949 1.00 97.75 85 ILE A O 1
ATOM 698 N N . VAL A 1 86 ? -12.751 0.205 11.291 1.00 97.69 86 VAL A N 1
ATOM 699 C CA . VAL A 1 86 ? -13.469 1.283 11.990 1.00 97.69 86 VAL A CA 1
ATOM 700 C C . VAL A 1 86 ? -14.913 0.879 12.285 1.00 97.69 86 VAL A C 1
ATOM 702 O O . VAL A 1 86 ? -15.349 1.020 13.424 1.00 97.69 86 VAL A O 1
ATOM 705 N N . ALA A 1 87 ? -15.629 0.329 11.301 1.00 97.75 87 ALA A N 1
ATOM 706 C CA . ALA A 1 87 ? -17.003 -0.134 11.495 1.00 97.75 87 ALA A CA 1
ATOM 707 C C . ALA A 1 87 ? -17.086 -1.235 12.566 1.00 97.75 87 ALA A C 1
ATOM 709 O O . ALA A 1 87 ? -17.879 -1.141 13.493 1.00 97.75 87 ALA A O 1
ATOM 710 N N . THR A 1 88 ? -16.192 -2.224 12.504 1.00 97.81 88 THR A N 1
ATOM 711 C CA . THR A 1 88 ? -16.152 -3.325 13.479 1.00 97.81 88 THR A CA 1
ATOM 712 C C . THR A 1 88 ? -15.798 -2.825 14.882 1.00 97.81 88 THR A C 1
ATOM 714 O O . THR A 1 88 ? -16.346 -3.298 15.874 1.00 97.81 88 THR A O 1
ATOM 717 N N . ALA A 1 89 ? -14.882 -1.859 14.994 1.00 98.06 89 ALA A N 1
ATOM 718 C CA . ALA A 1 89 ? -14.534 -1.250 16.273 1.00 98.06 89 ALA A CA 1
ATOM 719 C C . ALA A 1 89 ? -15.712 -0.470 16.872 1.00 98.06 89 ALA A C 1
ATOM 721 O O . ALA A 1 89 ? -15.907 -0.511 18.086 1.00 98.06 89 ALA A O 1
ATOM 722 N N . GLN A 1 90 ? -16.497 0.204 16.030 1.00 97.69 90 GLN A N 1
ATOM 723 C CA . GLN A 1 90 ? -17.706 0.901 16.449 1.00 97.69 90 GLN A CA 1
ATOM 724 C C . GLN A 1 90 ? -18.778 -0.081 16.937 1.00 97.69 90 GLN A C 1
ATOM 726 O O . GLN A 1 90 ? -19.267 0.085 18.051 1.00 97.69 90 GLN A O 1
ATOM 731 N N . ASP A 1 91 ? -19.059 -1.143 16.178 1.00 98.06 91 ASP A N 1
ATOM 732 C CA . ASP A 1 91 ? -20.019 -2.178 16.580 1.00 98.06 91 ASP A CA 1
ATOM 733 C C . ASP A 1 91 ? -19.613 -2.825 17.916 1.00 98.06 91 ASP A C 1
ATOM 735 O O . ASP A 1 91 ? -20.431 -2.985 18.823 1.00 98.06 91 ASP A O 1
ATOM 739 N N . ASN A 1 92 ? -18.324 -3.138 18.085 1.00 97.69 92 ASN A N 1
ATOM 740 C CA . ASN A 1 92 ? -17.803 -3.684 19.337 1.00 97.69 92 ASN A CA 1
ATOM 741 C C . ASN A 1 92 ? -17.948 -2.699 20.507 1.00 97.69 92 ASN A C 1
ATOM 743 O O . ASN A 1 92 ? -18.267 -3.112 21.622 1.00 97.69 92 ASN A O 1
ATOM 747 N N . ALA A 1 93 ? -17.715 -1.403 20.277 1.00 98.19 93 ALA A N 1
ATOM 748 C CA . ALA A 1 93 ? -17.895 -0.381 21.303 1.00 98.19 93 ALA A CA 1
ATOM 749 C C . ALA A 1 93 ? -19.366 -0.261 21.727 1.00 98.19 93 ALA A C 1
ATOM 751 O O . ALA A 1 93 ? -19.6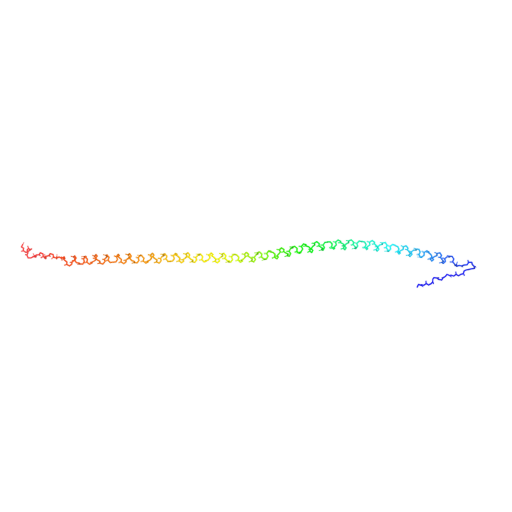50 -0.181 22.924 1.00 98.19 93 ALA A O 1
ATOM 752 N N . ASP A 1 94 ? -20.295 -0.315 20.772 1.00 97.94 94 ASP A N 1
ATOM 753 C CA . ASP A 1 94 ? -21.731 -0.279 21.047 1.00 97.94 94 ASP A CA 1
ATOM 754 C C . ASP A 1 94 ? -22.175 -1.493 21.876 1.00 97.94 94 ASP A C 1
ATOM 756 O O . ASP A 1 94 ? -22.932 -1.336 22.838 1.00 97.94 94 ASP A O 1
ATOM 760 N N . VAL A 1 95 ? -21.651 -2.687 21.577 1.00 98.12 95 VAL A N 1
ATOM 761 C CA . VAL A 1 95 ? -21.898 -3.898 22.379 1.00 98.12 95 VAL A CA 1
ATOM 762 C C . VAL A 1 95 ? -21.400 -3.721 23.815 1.00 98.12 95 VAL A C 1
ATOM 764 O O . VAL A 1 95 ? -22.161 -3.957 24.753 1.00 98.12 95 VAL A O 1
ATOM 767 N N . ILE A 1 96 ? -20.171 -3.233 24.011 1.00 98.00 96 ILE A N 1
ATOM 768 C CA . ILE A 1 96 ? -19.611 -2.997 25.355 1.00 98.00 96 ILE A CA 1
ATOM 769 C C . ILE A 1 96 ? -20.480 -2.010 26.145 1.00 98.00 96 ILE A C 1
ATOM 771 O O . ILE A 1 96 ? -20.738 -2.216 27.333 1.00 98.00 96 ILE A O 1
ATOM 775 N N . ILE A 1 97 ? -20.957 -0.940 25.502 1.00 98.00 97 ILE A N 1
ATOM 776 C CA . ILE A 1 97 ? -21.832 0.044 26.151 1.00 98.00 97 ILE A CA 1
ATOM 777 C C . ILE A 1 97 ? -23.164 -0.600 26.549 1.00 98.00 97 ILE A C 1
ATOM 779 O O . ILE A 1 97 ? -23.642 -0.376 27.664 1.00 98.00 97 ILE A O 1
ATOM 783 N N . GLN A 1 98 ? -23.763 -1.410 25.674 1.00 97.81 98 GLN A N 1
ATOM 784 C CA . GLN A 1 98 ? -25.011 -2.114 25.977 1.00 97.81 98 GLN A CA 1
ATOM 785 C C . GLN A 1 98 ? -24.849 -3.088 27.149 1.00 97.81 98 GLN A C 1
ATOM 787 O O . GLN A 1 98 ? -25.692 -3.102 28.049 1.00 97.81 98 GLN A O 1
ATOM 792 N N . GLU A 1 99 ? -23.757 -3.851 27.184 1.00 97.81 99 GLU A N 1
ATOM 793 C CA . GLU A 1 99 ? -23.442 -4.764 28.287 1.00 97.81 99 GLU A CA 1
ATOM 794 C C . GLU A 1 99 ? -23.225 -4.011 29.605 1.00 97.81 99 GLU A C 1
ATOM 796 O O . GLU A 1 99 ? -23.782 -4.386 30.641 1.00 97.81 99 GLU A O 1
ATOM 801 N N . ALA A 1 100 ? -22.479 -2.903 29.572 1.00 98.00 100 ALA A N 1
ATOM 802 C CA . ALA A 1 100 ? -22.258 -2.060 30.742 1.00 98.00 1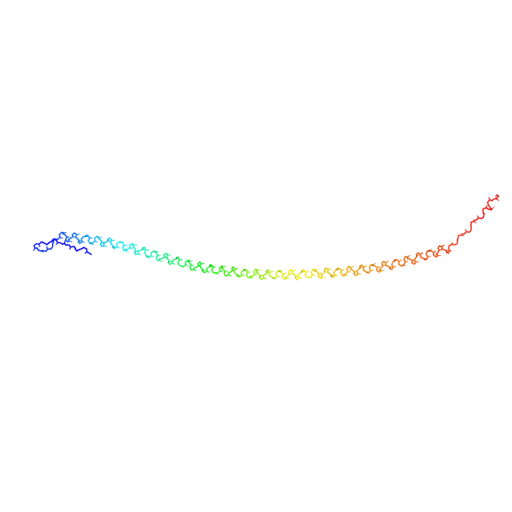00 ALA A CA 1
ATOM 803 C C . ALA A 1 100 ? -23.570 -1.459 31.275 1.00 98.00 100 ALA A C 1
ATOM 805 O O . ALA A 1 100 ? -23.799 -1.453 32.486 1.00 98.00 100 ALA A O 1
ATOM 806 N N . LEU A 1 101 ? -24.460 -1.000 30.388 1.00 97.62 101 LEU A N 1
ATOM 807 C CA . LEU A 1 101 ? -25.784 -0.491 30.761 1.00 97.62 101 LEU A CA 1
ATOM 808 C C . LEU A 1 101 ? -26.675 -1.583 31.361 1.00 97.62 101 LEU A C 1
ATOM 810 O O . LEU A 1 101 ? -27.357 -1.337 32.359 1.00 97.62 101 LEU A O 1
ATOM 814 N N . ALA A 1 102 ? -26.666 -2.786 30.783 1.00 97.88 102 ALA A N 1
ATOM 815 C CA . ALA A 1 102 ? -27.411 -3.923 31.312 1.00 97.88 102 ALA A CA 1
ATOM 816 C C . ALA A 1 102 ? -26.922 -4.300 32.719 1.00 97.88 102 ALA A C 1
ATOM 818 O O . ALA A 1 102 ? -27.734 -4.451 33.634 1.00 97.88 102 ALA A O 1
ATOM 819 N N . SER A 1 103 ? -25.602 -4.356 32.909 1.00 98.06 103 SER A N 1
ATOM 820 C CA . SER A 1 103 ? -24.971 -4.618 34.205 1.00 98.06 103 SER A CA 1
ATOM 821 C C . SER A 1 103 ? -25.312 -3.540 35.239 1.00 98.06 103 SER A C 1
ATOM 823 O O . SER A 1 103 ? -25.769 -3.852 36.338 1.00 98.06 103 SER A O 1
ATOM 825 N N . ALA A 1 104 ? -25.213 -2.257 34.874 1.00 97.88 104 ALA A N 1
ATOM 826 C CA . ALA A 1 104 ? -25.585 -1.154 35.759 1.00 97.88 104 ALA A CA 1
ATOM 827 C C . ALA A 1 104 ? -27.060 -1.228 36.187 1.00 97.88 104 ALA A C 1
ATOM 829 O O . ALA A 1 104 ? -27.385 -1.023 37.357 1.00 97.88 104 ALA A O 1
ATOM 830 N N . LYS A 1 105 ? -27.962 -1.568 35.257 1.00 97.56 105 LYS A N 1
ATOM 831 C CA . LYS A 1 105 ? -29.384 -1.762 35.560 1.00 97.56 105 LYS A CA 1
ATOM 832 C C . LYS A 1 105 ? -29.605 -2.927 36.524 1.00 97.56 105 LYS A C 1
ATOM 834 O O . LYS A 1 105 ? -30.436 -2.812 37.421 1.00 97.56 105 LYS A O 1
ATOM 839 N N . GLN A 1 106 ? -28.871 -4.024 36.356 1.00 97.94 106 GLN A N 1
ATOM 840 C CA . GLN A 1 106 ? -28.946 -5.163 37.264 1.00 97.94 106 GLN A CA 1
ATOM 841 C C . GLN A 1 106 ? -28.487 -4.785 38.678 1.00 97.94 106 GLN A C 1
ATOM 843 O O . GLN A 1 106 ? -29.214 -5.043 39.633 1.00 97.94 106 GLN A O 1
ATOM 848 N N . ILE A 1 107 ? -27.357 -4.085 38.808 1.00 97.31 107 ILE A N 1
ATOM 849 C CA . ILE A 1 107 ? -26.856 -3.601 40.103 1.00 97.31 107 ILE A CA 1
ATOM 850 C C . ILE A 1 107 ? -27.886 -2.683 40.775 1.00 97.31 107 ILE A C 1
ATOM 852 O O . ILE A 1 107 ? -28.146 -2.814 41.967 1.00 97.31 107 ILE A O 1
ATOM 856 N N . LEU A 1 108 ? -28.518 -1.773 40.027 1.00 97.12 108 LEU A N 1
ATOM 857 C CA . LEU A 1 108 ? -29.558 -0.895 40.576 1.00 97.12 108 LEU A CA 1
ATOM 858 C C . LEU A 1 108 ? -30.764 -1.675 41.116 1.00 97.12 108 LEU A C 1
ATOM 860 O O . LEU A 1 108 ? -31.295 -1.322 42.169 1.00 97.12 108 LEU A O 1
ATOM 864 N N . LEU A 1 109 ? -31.184 -2.737 40.425 1.00 97.50 109 LEU A N 1
ATOM 865 C CA . LEU A 1 109 ? -32.255 -3.615 40.902 1.00 97.50 109 LEU A CA 1
ATOM 866 C C . LEU A 1 109 ? -31.846 -4.354 42.182 1.00 97.50 109 LEU A C 1
ATOM 868 O O . LEU A 1 109 ? -32.636 -4.421 43.122 1.00 97.50 109 LEU A O 1
ATOM 872 N N . GLU A 1 110 ? -30.612 -4.856 42.247 1.00 97.00 110 GLU A N 1
ATOM 873 C CA . GLU A 1 110 ? -30.066 -5.512 43.442 1.00 97.00 110 GLU A CA 1
ATOM 874 C C . GLU A 1 110 ? -29.994 -4.549 44.638 1.00 97.00 110 GLU A C 1
ATOM 876 O O . GLU A 1 110 ? -30.414 -4.905 45.738 1.00 97.00 110 GLU A O 1
ATOM 881 N N . VAL A 1 111 ? -29.555 -3.304 44.422 1.00 96.94 111 VAL A N 1
ATOM 882 C CA . VAL A 1 111 ? -29.524 -2.258 45.459 1.00 96.94 111 VAL A CA 1
ATOM 883 C C . VAL A 1 111 ? -30.931 -1.912 45.946 1.00 96.94 111 VAL A C 1
ATOM 885 O O . VAL A 1 111 ? -31.143 -1.784 47.151 1.00 96.94 111 VAL A O 1
ATOM 888 N N . SER A 1 112 ? -31.902 -1.786 45.035 1.00 96.69 112 SER A N 1
ATOM 889 C CA . SER A 1 112 ? -33.298 -1.519 45.403 1.00 96.69 112 SER A CA 1
ATOM 890 C C . SER A 1 112 ? -33.859 -2.635 46.281 1.00 96.69 112 SER A C 1
ATOM 892 O O . SER A 1 112 ? -34.455 -2.361 47.320 1.00 96.69 112 SER A O 1
ATOM 894 N N . LYS A 1 113 ? -33.615 -3.893 45.898 1.00 96.75 113 LYS A N 1
ATOM 895 C CA . LYS A 1 113 ? -34.054 -5.064 46.658 1.00 96.75 113 LYS A CA 1
ATOM 896 C C . LYS A 1 113 ? -33.410 -5.116 48.046 1.00 96.75 113 LYS A C 1
ATOM 898 O O . LYS A 1 113 ? -34.099 -5.336 49.035 1.00 96.75 113 LYS A O 1
ATOM 903 N N . LEU A 1 114 ? -32.106 -4.847 48.136 1.00 96.69 114 LEU A N 1
ATOM 904 C CA . LEU A 1 114 ? -31.400 -4.781 49.417 1.00 96.69 114 LEU A CA 1
ATOM 905 C C . LEU A 1 114 ? -31.967 -3.675 50.324 1.00 96.69 114 LEU A C 1
ATOM 907 O O . LEU A 1 114 ? -32.046 -3.840 51.542 1.00 96.69 114 LEU A O 1
ATOM 911 N N . GLY A 1 115 ? -32.378 -2.548 49.734 1.00 96.25 115 GLY A N 1
ATOM 912 C CA . GLY A 1 115 ? -33.052 -1.458 50.437 1.00 96.25 115 GLY A CA 1
ATOM 913 C C . GLY A 1 115 ? -34.396 -1.878 51.037 1.00 96.25 115 GLY A C 1
ATOM 914 O O . GLY A 1 115 ? -34.656 -1.573 52.201 1.00 96.25 115 GLY A O 1
ATOM 915 N N . GLU A 1 116 ? -35.215 -2.614 50.280 1.00 96.19 116 GLU A N 1
ATOM 916 C CA . GLU A 1 116 ? -36.477 -3.189 50.771 1.00 96.19 116 GLU A CA 1
ATOM 917 C C . GLU A 1 116 ? -36.232 -4.184 51.911 1.00 96.19 116 GLU A C 1
ATOM 919 O O . GLU A 1 116 ? -36.798 -4.023 52.993 1.00 96.19 116 GLU A O 1
ATOM 924 N N . GLU A 1 117 ? -35.315 -5.140 51.723 1.00 95.44 117 GLU A N 1
ATOM 925 C CA . GLU A 1 117 ? -34.945 -6.129 52.747 1.00 95.44 117 GLU A CA 1
ATOM 926 C C . GLU A 1 117 ? -34.444 -5.449 54.037 1.00 95.44 117 GLU A C 1
ATOM 928 O O . GLU A 1 117 ? -34.826 -5.825 55.146 1.00 95.44 117 GLU A O 1
ATOM 933 N N . THR A 1 118 ? -33.640 -4.388 53.915 1.00 96.12 118 THR A N 1
ATOM 934 C CA . THR A 1 118 ? -33.163 -3.600 55.065 1.00 96.12 118 THR A CA 1
ATOM 935 C C . THR A 1 118 ? -34.308 -2.861 55.761 1.00 96.12 118 THR A C 1
ATOM 937 O O . THR A 1 118 ? -34.339 -2.778 56.992 1.00 96.12 118 THR A O 1
ATOM 940 N N . GLY A 1 119 ? -35.261 -2.329 54.990 1.00 95.44 119 GLY A N 1
ATOM 941 C CA . GLY A 1 119 ? -36.472 -1.699 55.513 1.00 95.44 119 GLY A CA 1
ATOM 942 C C . GLY A 1 119 ? -37.312 -2.672 56.338 1.00 95.44 119 GLY A C 1
ATOM 943 O O . GLY A 1 119 ? -37.714 -2.338 57.454 1.00 95.44 119 GLY A O 1
ATOM 944 N N . GLU A 1 120 ? -37.500 -3.896 55.842 1.00 95.94 120 GLU A N 1
ATOM 945 C CA . GLU A 1 120 ? -38.178 -4.960 56.586 1.00 95.94 120 GLU A CA 1
ATOM 946 C C . GLU A 1 120 ? -37.443 -5.320 57.879 1.00 95.94 120 GLU A C 1
ATOM 948 O O . GLU A 1 120 ? -38.074 -5.430 58.930 1.00 95.94 120 GLU A O 1
ATOM 953 N N . VAL A 1 121 ? -36.116 -5.484 57.832 1.00 96.00 121 VAL A N 1
ATOM 954 C CA . VAL A 1 121 ? -35.307 -5.782 59.026 1.00 96.00 121 VAL A CA 1
ATOM 955 C C . VAL A 1 121 ? -35.449 -4.674 60.068 1.00 96.00 121 VAL A C 1
ATOM 957 O O . VAL A 1 121 ? -35.656 -4.968 61.246 1.00 96.00 121 VAL A O 1
ATOM 960 N N . LYS A 1 122 ? -35.401 -3.404 59.648 1.00 95.44 122 LYS A N 1
ATOM 961 C CA . LYS A 1 122 ? -35.626 -2.261 60.541 1.00 95.44 122 LYS A CA 1
ATOM 962 C C . LYS A 1 122 ? -37.019 -2.312 61.174 1.00 95.44 122 LYS A C 1
ATOM 964 O O . LYS A 1 122 ? -37.127 -2.083 62.375 1.00 95.44 122 LYS A O 1
ATOM 969 N N . SER A 1 123 ? -38.059 -2.608 60.391 1.00 95.88 123 SER A N 1
ATOM 970 C CA . SER A 1 123 ? -39.433 -2.713 60.900 1.00 95.88 123 SER A CA 1
ATOM 971 C C . SER A 1 123 ? -39.548 -3.809 61.960 1.00 95.88 123 SER A C 1
ATOM 973 O O . SER A 1 123 ? -40.028 -3.544 63.057 1.00 95.88 123 SER A O 1
ATOM 975 N N . ARG A 1 124 ? -39.004 -5.003 61.685 1.00 94.94 124 ARG A N 1
ATOM 976 C CA . ARG A 1 124 ? -38.986 -6.121 62.646 1.00 94.94 124 ARG A CA 1
ATOM 977 C C . ARG A 1 124 ? -38.229 -5.767 63.927 1.00 94.94 124 ARG A C 1
ATOM 979 O O . ARG A 1 124 ? -38.665 -6.118 65.015 1.00 94.94 124 ARG A O 1
ATOM 986 N N . MET A 1 125 ? -37.103 -5.058 63.817 1.00 94.81 125 MET A N 1
ATOM 987 C CA . MET A 1 125 ? -36.359 -4.584 64.991 1.00 94.81 125 MET A CA 1
ATOM 988 C C . MET A 1 125 ? -37.153 -3.565 65.815 1.00 94.81 125 MET A C 1
ATOM 990 O O . MET A 1 125 ? -37.068 -3.588 67.040 1.00 94.81 125 MET A O 1
ATOM 994 N N . MET A 1 126 ? -37.910 -2.672 65.169 1.00 94.69 126 MET A N 1
ATOM 995 C CA . MET A 1 126 ? -38.774 -1.718 65.872 1.00 94.69 126 MET A CA 1
ATOM 996 C C . MET A 1 126 ? -39.896 -2.431 66.628 1.00 94.69 126 MET A C 1
ATOM 998 O O . MET A 1 126 ? -40.086 -2.135 67.802 1.00 94.69 126 MET A O 1
ATOM 1002 N N . GLU A 1 127 ? -40.557 -3.408 66.004 1.00 95.50 127 GLU A N 1
ATOM 1003 C CA . GLU A 1 127 ? -41.571 -4.243 66.666 1.00 95.50 127 GLU A CA 1
ATOM 1004 C C . GLU A 1 127 ? -40.991 -4.968 67.892 1.00 95.50 127 GLU A C 1
ATOM 1006 O O . GLU A 1 127 ? -41.556 -4.896 68.979 1.00 95.50 127 GLU A O 1
ATOM 1011 N N . GLN A 1 128 ? -39.813 -5.592 67.763 1.00 95.25 128 GLN A N 1
ATOM 1012 C CA . GLN A 1 128 ? -39.144 -6.264 68.887 1.00 95.25 128 GLN A CA 1
ATOM 1013 C C . GLN A 1 128 ? -38.775 -5.311 70.032 1.00 95.25 128 GLN A C 1
ATOM 1015 O O . GLN A 1 128 ? -38.848 -5.687 71.203 1.00 95.25 128 GLN A O 1
ATOM 1020 N N . LEU A 1 129 ? -38.345 -4.086 69.716 1.00 95.50 129 LEU A N 1
ATOM 1021 C CA . LEU A 1 129 ? -38.064 -3.074 70.734 1.00 95.50 129 LEU A CA 1
ATOM 1022 C C . LEU A 1 129 ? -39.340 -2.640 71.452 1.00 95.50 129 LEU A C 1
ATOM 1024 O O . LEU A 1 129 ? -39.319 -2.493 72.668 1.00 95.50 129 LEU A O 1
ATOM 1028 N N . GLU A 1 130 ? -40.438 -2.469 70.721 1.00 94.44 130 GLU A N 1
ATOM 1029 C CA . GLU A 1 130 ? -41.733 -2.105 71.291 1.00 94.44 130 GLU A CA 1
ATOM 1030 C C . GLU A 1 130 ? -42.263 -3.212 72.218 1.00 94.44 130 GLU A C 1
ATOM 1032 O O . GLU A 1 130 ? -42.687 -2.929 73.338 1.00 94.44 130 GLU A O 1
ATOM 1037 N N . GLU A 1 131 ? -42.131 -4.484 71.826 1.00 94.38 131 GLU A N 1
ATOM 1038 C CA . GLU A 1 131 ? -42.414 -5.635 72.694 1.00 94.38 131 GLU A CA 1
ATOM 1039 C C . GLU A 1 131 ? -41.566 -5.629 73.977 1.00 94.38 131 GLU A C 1
ATOM 1041 O O . GLU A 1 131 ? -42.098 -5.831 75.071 1.00 94.38 131 GLU A O 1
ATOM 1046 N N . LEU A 1 132 ? -40.258 -5.371 73.868 1.00 92.38 132 LEU A N 1
ATOM 1047 C CA . LEU A 1 132 ? -39.358 -5.281 75.024 1.00 92.38 132 LEU A CA 1
ATOM 1048 C C . LEU A 1 132 ? -39.715 -4.112 75.948 1.00 92.38 132 LEU A C 1
ATOM 1050 O O . LEU A 1 132 ? -39.681 -4.269 77.169 1.00 92.38 132 LEU A O 1
ATOM 1054 N N . THR A 1 133 ? -40.067 -2.956 75.387 1.00 91.88 133 THR A N 1
ATOM 1055 C CA . THR A 1 133 ? -40.523 -1.798 76.161 1.00 91.88 133 THR A CA 1
ATOM 1056 C C . THR A 1 133 ? -41.808 -2.123 76.912 1.00 91.88 133 THR A C 1
ATOM 1058 O O . THR A 1 133 ? -41.866 -1.906 78.120 1.00 91.88 133 THR A O 1
ATOM 1061 N N . ASN A 1 134 ? -42.790 -2.735 76.248 1.00 90.62 134 ASN A N 1
ATOM 1062 C CA . ASN A 1 134 ? -44.030 -3.171 76.890 1.00 90.62 134 ASN A CA 1
ATOM 1063 C C . ASN A 1 134 ? -43.761 -4.181 78.021 1.00 90.62 134 ASN A C 1
ATOM 1065 O O . ASN A 1 134 ? -44.353 -4.089 79.098 1.00 90.62 134 ASN A O 1
ATOM 1069 N N . ALA A 1 135 ? -42.832 -5.120 77.815 1.00 89.25 135 ALA A N 1
ATOM 1070 C CA . ALA A 1 135 ? -42.434 -6.076 78.845 1.00 89.25 135 ALA A CA 1
ATOM 1071 C C . ALA A 1 135 ? -41.801 -5.381 80.065 1.00 89.25 135 ALA A C 1
ATOM 1073 O O . ALA A 1 135 ? -42.124 -5.734 81.200 1.00 89.25 135 ALA A O 1
ATOM 1074 N N . LEU A 1 136 ? -40.949 -4.373 79.848 1.00 86.25 136 LEU A N 1
ATOM 1075 C CA . LEU A 1 136 ? -40.351 -3.566 80.918 1.00 86.25 136 LEU A CA 1
ATOM 1076 C C . LEU A 1 136 ? -41.390 -2.738 81.681 1.00 86.25 136 LEU A C 1
ATOM 1078 O O . LEU A 1 136 ? -41.305 -2.651 82.901 1.00 86.25 136 LEU A O 1
ATOM 1082 N N . GLU A 1 137 ? -42.375 -2.153 80.998 1.00 85.00 137 GLU A N 1
ATOM 1083 C CA . GLU A 1 137 ? -43.464 -1.412 81.652 1.00 85.00 137 GLU A CA 1
ATOM 1084 C C . GLU A 1 137 ? -44.353 -2.324 82.507 1.00 85.00 137 GLU A C 1
ATOM 1086 O O . GLU A 1 137 ? -44.799 -1.927 83.582 1.00 85.00 137 GLU A O 1
ATOM 1091 N N . SER A 1 138 ? -44.567 -3.567 82.067 1.00 83.31 138 SER A N 1
ATOM 1092 C CA . SER A 1 138 ? -45.304 -4.580 82.833 1.00 83.31 138 SER A CA 1
ATOM 1093 C C . SER A 1 138 ? -44.510 -5.196 83.993 1.00 83.31 138 SER A C 1
ATOM 1095 O O . SER A 1 138 ? -45.045 -6.006 84.751 1.00 83.31 138 SER A O 1
ATOM 1097 N N . PHE A 1 139 ? -43.227 -4.851 84.134 1.00 81.94 139 PHE A N 1
ATOM 1098 C CA . PHE A 1 139 ? -42.354 -5.427 85.145 1.00 81.94 139 PHE A CA 1
ATOM 1099 C C . PHE A 1 139 ? -42.606 -4.783 86.515 1.00 81.94 139 PHE A C 1
ATOM 1101 O O . PHE A 1 139 ? -42.141 -3.681 86.810 1.00 81.94 139 PHE A O 1
ATOM 1108 N N . GLU A 1 140 ? -43.324 -5.487 87.386 1.00 74.94 140 GLU A N 1
ATOM 1109 C CA . GLU A 1 140 ? -43.515 -5.060 88.771 1.00 74.94 140 GLU A CA 1
ATOM 1110 C C . GLU A 1 140 ? -42.249 -5.308 89.601 1.00 74.94 140 GLU A C 1
ATOM 1112 O O . GLU A 1 140 ? -41.764 -6.435 89.734 1.00 74.94 140 GLU A O 1
ATOM 1117 N N . VAL A 1 141 ? -41.715 -4.241 90.202 1.00 72.94 141 VAL A N 1
ATOM 1118 C CA . VAL A 1 141 ? -40.601 -4.350 91.146 1.00 72.94 141 VAL A CA 1
ATOM 1119 C C . VAL A 1 141 ? -41.150 -4.883 92.472 1.00 72.94 141 VAL A C 1
ATOM 1121 O O . VAL A 1 141 ? -42.032 -4.244 93.054 1.00 72.94 141 VAL A O 1
ATOM 1124 N N . PRO A 1 142 ? -40.648 -6.024 92.982 1.00 72.94 142 PRO A N 1
ATOM 1125 C CA . PRO A 1 142 ? -41.111 -6.551 94.254 1.00 72.94 142 PRO A CA 1
ATOM 1126 C C . PRO A 1 142 ? -40.858 -5.520 95.364 1.00 72.94 142 PRO A C 1
ATOM 1128 O O . PRO A 1 142 ? -39.809 -4.864 95.366 1.00 72.94 142 PRO A O 1
ATOM 1131 N N . PRO A 1 143 ? -41.800 -5.355 96.308 1.00 70.69 143 PRO A N 1
ATOM 1132 C CA . PRO A 1 143 ? -41.634 -4.404 97.394 1.00 70.69 143 PRO A CA 1
ATOM 1133 C C . PRO A 1 143 ? -40.366 -4.740 98.181 1.00 70.69 143 PRO A C 1
ATOM 1135 O O . PRO A 1 143 ? -40.090 -5.907 98.471 1.00 70.69 143 PRO A O 1
ATOM 1138 N N . LEU A 1 144 ? -39.586 -3.707 98.512 1.00 72.06 144 LEU A N 1
ATOM 1139 C CA . LEU A 1 144 ? -38.395 -3.866 99.340 1.00 72.06 144 LEU A CA 1
ATOM 1140 C C . LEU A 1 144 ? -38.799 -4.538 100.663 1.00 72.06 144 LEU A C 1
ATOM 1142 O O . LEU A 1 144 ? -39.765 -4.091 101.287 1.00 72.06 144 LEU A O 1
ATOM 1146 N N . PRO A 1 145 ? -38.097 -5.603 101.092 1.00 73.75 145 PRO A N 1
ATOM 1147 C CA . PRO A 1 145 ? -38.411 -6.269 102.345 1.00 73.75 145 PRO A CA 1
ATOM 1148 C C . PRO A 1 145 ? -38.280 -5.276 103.501 1.00 73.75 145 PRO A C 1
ATOM 1150 O O . PRO A 1 145 ? -37.316 -4.510 103.568 1.00 73.75 145 PRO A O 1
ATOM 1153 N N . ASP A 1 146 ? -39.265 -5.283 104.397 1.00 69.06 146 ASP A N 1
ATOM 1154 C CA . ASP A 1 146 ? -39.294 -4.375 105.535 1.00 69.06 146 ASP A CA 1
ATOM 1155 C C . ASP A 1 146 ? -38.130 -4.687 106.489 1.00 69.06 146 ASP A C 1
ATOM 1157 O O . ASP A 1 146 ? -38.084 -5.722 107.157 1.00 69.06 146 ASP A O 1
ATOM 1161 N N . LEU A 1 147 ? -37.166 -3.765 106.533 1.00 68.00 147 LEU A N 1
ATOM 1162 C CA . LEU A 1 147 ? -35.964 -3.841 107.363 1.00 68.00 147 LEU A CA 1
ATOM 1163 C C . LEU A 1 147 ? -36.281 -3.728 108.865 1.00 68.00 147 LEU A C 1
ATOM 1165 O O . LEU A 1 147 ? -35.384 -3.905 109.689 1.00 68.00 147 LEU A O 1
ATOM 1169 N N . SER A 1 148 ? -37.535 -3.449 109.242 1.00 63.44 148 SER A N 1
ATOM 1170 C CA . SER A 1 148 ? -37.995 -3.495 110.634 1.00 63.44 148 SER A CA 1
ATOM 1171 C C . SER A 1 148 ? -37.892 -4.899 111.251 1.00 63.44 148 SER A C 1
ATOM 1173 O O . SER A 1 148 ? -37.676 -5.010 112.454 1.00 63.44 148 SER A O 1
ATOM 1175 N N . LEU A 1 149 ? -37.926 -5.957 110.429 1.00 61.69 149 LEU A N 1
ATOM 1176 C CA . LEU A 1 149 ? -37.780 -7.361 110.845 1.00 61.69 149 LEU A CA 1
ATOM 1177 C C . LEU A 1 149 ? -36.332 -7.780 111.168 1.00 61.69 149 LEU A C 1
ATOM 1179 O O . LEU A 1 149 ? -36.104 -8.907 111.596 1.00 61.69 149 LEU A O 1
ATOM 1183 N N . LEU A 1 150 ? -35.351 -6.895 110.953 1.00 62.53 150 LEU A N 1
ATOM 1184 C CA . LEU A 1 150 ? -33.938 -7.103 111.307 1.00 62.53 150 LEU A CA 1
ATOM 1185 C C . LEU A 1 150 ? -33.552 -6.454 112.646 1.00 62.53 150 LEU A C 1
ATOM 1187 O O . LEU A 1 150 ? -32.384 -6.503 113.032 1.00 62.53 150 LEU A O 1
ATOM 1191 N N . LYS A 1 151 ? -34.504 -5.823 113.343 1.00 61.09 151 LYS A N 1
ATOM 1192 C CA . LYS A 1 151 ? -34.323 -5.369 114.724 1.00 61.09 151 LYS A CA 1
ATOM 1193 C C . LYS A 1 151 ? -34.988 -6.362 115.671 1.00 61.09 151 LYS A C 1
ATOM 1195 O O . LYS A 1 151 ? -36.143 -6.167 116.025 1.00 61.09 151 LYS A O 1
ATOM 1200 N N . ASP A 1 152 ? -34.244 -7.412 116.000 1.00 57.78 152 ASP A N 1
ATOM 1201 C CA . ASP A 1 152 ? -34.073 -7.983 117.346 1.00 57.78 152 ASP A CA 1
ATOM 1202 C C . ASP A 1 152 ? -32.918 -9.001 117.326 1.00 57.78 152 ASP A C 1
ATOM 1204 O O . ASP A 1 152 ? -32.945 -9.930 116.486 1.00 57.78 152 ASP A O 1
#

Secondary structure (DSSP, 8-state):
------PEETTEE-HHHHHHHHHHHHHHHHHHHHHHHHHHHHHHHHHHHHHHHHHHHHHHHHHHHHHHHHHHHHHHHHHHHHHHHHHHHHHHHHHHHHHHHHHHHHHHHHHHHHHHHHHHHHHHHHHHHHHHHHHHHT-PPPPPP-GGGG--

Mean predicted aligned error: 12.79 Å

Foldseek 3Di:
DPDDDFDADPVGGDPVSVVVVVVVVVVVVVVVVVVVVVVVVVVVVVVVVVVVVVVVVVVVVVVVVVVVVVVVVVVVVVVVVVVVVVVVVVVVVVVVVVVVVVVVVVVVVVVVVVVVVVVVVVVVVVVVVVVVVVVVVVDDDPPDPPCVVVPD

InterPro domains:
  IPR007793 DivIVA [PF05103] (4-124)
  IPR007793 DivIVA [PTHR35794] (5-138)